Protein AF-A0A7S2NZ82-F1 (afdb_monomer_lite)

Radius of gyration: 16.53 Å; chains: 1; bounding box: 37×35×42 Å

Sequence (147 aa):
ELGQAVSAAKDNIAALEELGDRIAAGYVRQTIASLHLDSGDAAGALAASREAAEVFQQAGDQAAEAAALYTLAKAHLQKHQAMVDSFGGLDMNPGLLPKEDPREAAKAALKARTLFRQAGDVPMELEALNTAAHAALAKQDARDALR

InterPro domains:
  IPR011990 Tetratricopeptide-like helical domain superfamily [G3DSA:1.25.40.10] (1-147)
  IPR011990 Tetratricopeptide-like helical domain superfamily [SSF48452] (6-146)

Structure (mmCIF, N/CA/C/O backbone):
data_AF-A0A7S2NZ82-F1
#
_entry.id   AF-A0A7S2NZ82-F1
#
loop_
_atom_site.group_PDB
_atom_site.id
_atom_site.type_symbol
_atom_site.label_atom_id
_atom_site.label_alt_id
_atom_site.label_comp_id
_atom_site.label_asym_id
_atom_site.label_entity_id
_atom_site.label_seq_id
_atom_site.pdbx_PDB_ins_code
_atom_site.Cartn_x
_atom_site.Cartn_y
_atom_site.Cartn_z
_atom_site.occupancy
_atom_site.B_iso_or_equiv
_atom_site.auth_seq_id
_atom_site.auth_comp_id
_atom_site.auth_asym_id
_atom_site.auth_atom_id
_atom_site.pdbx_PDB_model_num
ATOM 1 N N . GLU A 1 1 ? -6.967 19.989 -9.634 1.00 67.62 1 GLU A N 1
ATOM 2 C CA . GLU A 1 1 ? -7.994 19.219 -8.896 1.00 67.62 1 GLU A CA 1
ATOM 3 C C . GLU A 1 1 ? -7.380 18.286 -7.842 1.00 67.62 1 GLU A C 1
ATOM 5 O O . GLU A 1 1 ? -7.771 18.394 -6.688 1.00 67.62 1 GLU A O 1
ATOM 10 N N . LEU A 1 2 ? -6.325 17.508 -8.141 1.00 80.94 2 LEU A N 1
ATOM 11 C CA . LEU A 1 2 ? -5.602 16.684 -7.143 1.00 80.94 2 LEU A CA 1
ATOM 12 C C . LEU A 1 2 ? -5.077 17.469 -5.922 1.00 80.94 2 LEU A C 1
ATOM 14 O O . LEU A 1 2 ? -5.284 17.066 -4.783 1.00 80.94 2 LEU A O 1
ATOM 18 N N . GLY A 1 3 ? -4.437 18.622 -6.143 1.00 83.06 3 GLY A N 1
ATOM 19 C CA . GLY A 1 3 ? -3.884 19.434 -5.050 1.00 83.06 3 GLY A CA 1
ATOM 20 C C . GLY A 1 3 ? -4.941 19.965 -4.074 1.00 83.06 3 GLY A C 1
ATOM 21 O O . GLY A 1 3 ? -4.677 20.052 -2.880 1.00 83.06 3 GLY A O 1
ATOM 22 N N . GLN A 1 4 ? -6.153 20.258 -4.557 1.00 84.81 4 GLN A N 1
ATOM 23 C CA . GLN A 1 4 ? -7.266 20.668 -3.694 1.00 84.81 4 GLN A CA 1
ATOM 24 C C . GLN A 1 4 ? -7.792 19.489 -2.869 1.00 84.81 4 GLN A C 1
ATOM 26 O O . GLN A 1 4 ? -8.025 19.652 -1.674 1.00 84.81 4 GLN A O 1
ATOM 31 N N . ALA A 1 5 ? -7.911 18.300 -3.472 1.00 85.31 5 ALA A N 1
ATOM 32 C CA . ALA A 1 5 ? -8.321 17.089 -2.761 1.00 85.31 5 ALA A CA 1
ATOM 33 C C . ALA A 1 5 ? -7.320 16.711 -1.656 1.00 85.31 5 ALA A C 1
ATOM 35 O O . ALA A 1 5 ? -7.720 16.459 -0.522 1.00 85.31 5 ALA A O 1
ATOM 36 N N . VAL A 1 6 ? -6.017 16.748 -1.956 1.00 89.00 6 VAL A N 1
ATOM 37 C CA . VAL A 1 6 ? -4.961 16.486 -0.965 1.00 89.00 6 VAL A CA 1
ATOM 38 C C . VAL A 1 6 ? -4.946 17.554 0.133 1.00 89.00 6 VAL A C 1
ATOM 40 O O . VAL A 1 6 ? -4.766 17.211 1.297 1.00 89.00 6 VAL A O 1
ATOM 43 N N . SER A 1 7 ? -5.167 18.831 -0.200 1.00 89.94 7 SER A N 1
ATOM 44 C CA . SER A 1 7 ? -5.253 19.902 0.804 1.00 89.94 7 SER A CA 1
ATOM 45 C C . SER A 1 7 ? -6.418 19.677 1.768 1.00 89.94 7 SER A C 1
ATOM 47 O O . SER A 1 7 ? -6.202 19.635 2.973 1.00 89.94 7 SER A O 1
ATOM 49 N N . ALA A 1 8 ? -7.626 19.441 1.247 1.00 90.00 8 ALA A N 1
ATOM 50 C CA . ALA A 1 8 ? -8.800 19.171 2.077 1.00 90.00 8 ALA A CA 1
ATOM 51 C C . ALA A 1 8 ? -8.621 17.910 2.942 1.00 90.00 8 ALA A C 1
ATOM 53 O O . ALA A 1 8 ? -9.041 17.873 4.097 1.00 90.00 8 ALA A O 1
ATOM 54 N N . ALA A 1 9 ? -7.964 16.877 2.405 1.00 89.94 9 ALA A N 1
ATOM 55 C CA . ALA A 1 9 ? -7.657 15.661 3.148 1.00 89.94 9 ALA A CA 1
ATOM 56 C C . ALA A 1 9 ? -6.641 15.902 4.284 1.00 89.94 9 ALA A C 1
ATOM 58 O O . ALA A 1 9 ? -6.780 15.313 5.353 1.00 89.94 9 ALA A O 1
ATOM 59 N N . LYS A 1 10 ? -5.658 16.794 4.100 1.00 90.62 10 LYS A N 1
ATOM 60 C CA . LYS A 1 10 ? -4.715 17.186 5.164 1.00 90.62 10 LYS A CA 1
ATOM 61 C C . LYS A 1 10 ? -5.392 17.971 6.285 1.00 90.62 10 LYS A C 1
ATOM 63 O O . LYS A 1 10 ? -5.130 17.682 7.449 1.00 90.62 10 LYS A O 1
ATOM 68 N N . ASP A 1 11 ? -6.288 18.894 5.944 1.00 92.06 11 ASP A N 1
ATOM 69 C CA . ASP A 1 11 ? -7.065 19.638 6.944 1.00 92.06 11 ASP A CA 1
ATOM 70 C C . ASP A 1 11 ? -7.954 18.687 7.766 1.00 92.06 11 ASP A C 1
ATOM 72 O O . ASP A 1 11 ? -8.061 18.814 8.984 1.00 92.06 11 ASP A O 1
ATOM 76 N N . ASN A 1 12 ? -8.531 17.672 7.111 1.00 92.50 12 ASN A N 1
ATOM 77 C CA . ASN A 1 12 ? -9.303 16.622 7.775 1.00 92.50 12 ASN A CA 1
ATOM 78 C C . ASN A 1 12 ? -8.432 15.791 8.736 1.00 92.50 12 ASN A C 1
ATOM 80 O O . ASN A 1 12 ? -8.816 15.585 9.884 1.00 92.50 12 ASN A O 1
ATOM 84 N N . ILE A 1 13 ? -7.229 15.383 8.313 1.00 91.50 13 ILE A N 1
ATOM 85 C CA . ILE A 1 13 ? -6.274 14.683 9.190 1.00 91.50 13 ILE A CA 1
ATOM 86 C C . ILE A 1 13 ? -5.968 15.513 10.440 1.00 91.50 13 ILE A C 1
ATOM 88 O O . ILE A 1 13 ? -6.028 14.969 11.538 1.00 91.50 13 ILE A O 1
ATOM 92 N N . ALA A 1 14 ? -5.689 16.812 10.289 1.00 92.31 14 ALA A N 1
ATOM 93 C CA . ALA A 1 14 ? -5.392 17.684 11.423 1.00 92.31 14 ALA A CA 1
ATOM 94 C C . ALA A 1 14 ? -6.560 17.733 12.424 1.00 92.31 14 ALA A C 1
ATOM 96 O O . ALA A 1 14 ? -6.355 17.532 13.620 1.00 92.31 14 ALA A O 1
ATOM 97 N N . ALA A 1 15 ? -7.793 17.900 11.935 1.00 94.94 15 ALA A N 1
ATOM 98 C CA . ALA A 1 15 ? -8.982 17.889 12.786 1.00 94.94 15 ALA A CA 1
ATOM 99 C C . ALA A 1 15 ? -9.187 16.535 13.495 1.00 94.94 15 ALA A C 1
ATOM 101 O O . ALA A 1 15 ? -9.502 16.495 14.682 1.00 94.94 15 ALA A O 1
ATOM 102 N N . LEU A 1 16 ? -8.985 15.414 12.795 1.00 93.06 16 LEU A N 1
ATOM 103 C CA . LEU A 1 16 ? -9.106 14.075 13.382 1.00 93.06 16 LEU A CA 1
ATOM 104 C C . LEU A 1 16 ? -8.037 13.814 14.449 1.00 93.06 16 LEU A C 1
ATOM 106 O O . LEU A 1 16 ? -8.327 13.201 15.475 1.00 93.06 16 LEU A O 1
ATOM 110 N N . GLU A 1 17 ? -6.817 14.307 14.247 1.00 89.06 17 GLU A N 1
ATOM 111 C CA . GLU A 1 17 ? -5.738 14.201 15.229 1.00 89.06 17 GLU A CA 1
ATOM 112 C C . GLU A 1 17 ? -6.003 15.038 16.483 1.00 89.06 17 GLU A C 1
ATOM 114 O O . GLU A 1 17 ? -5.768 14.547 17.589 1.00 89.06 17 GLU A O 1
ATOM 119 N N . GLU A 1 18 ? -6.556 16.245 16.336 1.00 93.38 18 GLU A N 1
ATOM 120 C CA . GLU A 1 18 ? -7.016 17.069 17.465 1.00 93.38 18 GLU A CA 1
ATOM 121 C C . GLU A 1 18 ? -8.127 16.380 18.270 1.00 93.38 18 GLU A C 1
ATOM 123 O O . GLU A 1 18 ? -8.162 16.473 19.498 1.00 93.38 18 GLU A O 1
ATOM 128 N N . LEU A 1 19 ? -9.003 15.635 17.590 1.00 93.81 19 LEU A N 1
ATOM 129 C CA . LEU A 1 19 ? -10.058 14.828 18.208 1.00 93.81 19 LEU A CA 1
ATOM 130 C C . LEU A 1 19 ? -9.549 13.490 18.776 1.00 93.81 19 LEU A C 1
ATOM 132 O O . LEU A 1 19 ? -10.303 12.781 19.443 1.00 93.81 19 LEU A O 1
ATOM 136 N N . GLY A 1 20 ? -8.285 13.134 18.532 1.00 91.94 20 GLY A N 1
ATOM 137 C CA . GLY A 1 20 ? -7.685 11.869 18.957 1.00 91.94 20 GLY A CA 1
ATOM 138 C C . GLY A 1 20 ? -8.085 10.649 18.116 1.00 91.94 20 GLY A C 1
ATOM 139 O O . GLY A 1 20 ? -7.702 9.529 18.464 1.00 91.94 20 GLY A O 1
ATOM 140 N N . ASP A 1 21 ? -8.798 10.833 17.002 1.00 95.00 21 ASP A N 1
ATOM 141 C CA . ASP A 1 21 ? -9.221 9.752 16.106 1.00 95.00 21 ASP A CA 1
ATOM 142 C C . ASP A 1 21 ? -8.130 9.415 15.081 1.00 95.00 21 ASP A C 1
ATOM 144 O O . ASP A 1 21 ? -8.178 9.734 13.888 1.00 95.00 21 ASP A O 1
ATOM 148 N N . ARG A 1 22 ? -7.093 8.740 15.579 1.00 92.81 22 ARG A N 1
ATOM 149 C CA . ARG A 1 22 ? -5.949 8.333 14.757 1.00 92.81 22 ARG A CA 1
ATOM 150 C C . ARG A 1 22 ? -6.333 7.331 13.674 1.00 92.81 2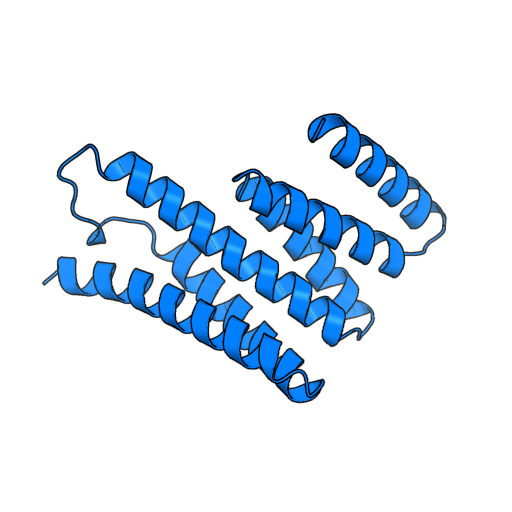2 ARG A C 1
ATOM 152 O O . ARG A 1 22 ? -5.734 7.366 12.605 1.00 92.81 22 ARG A O 1
ATOM 159 N N . ILE A 1 23 ? -7.316 6.463 13.928 1.00 95.19 23 ILE A N 1
ATOM 160 C CA . ILE A 1 23 ? -7.743 5.436 12.968 1.00 95.19 23 ILE A CA 1
ATOM 161 C C . ILE A 1 23 ? -8.397 6.105 11.760 1.00 95.19 23 ILE A C 1
ATOM 163 O O . ILE A 1 23 ? -7.995 5.828 10.629 1.00 95.19 23 ILE A O 1
ATOM 167 N N . ALA A 1 24 ? -9.333 7.034 11.982 1.00 95.50 24 ALA A N 1
ATOM 168 C CA . ALA A 1 24 ? -9.932 7.803 10.896 1.00 95.50 24 ALA A CA 1
ATOM 169 C C . ALA A 1 24 ? -8.867 8.580 10.108 1.00 95.50 24 ALA A C 1
ATOM 171 O O . ALA A 1 24 ? -8.876 8.563 8.875 1.00 95.50 24 ALA A O 1
ATOM 172 N N . ALA A 1 25 ? -7.887 9.180 10.793 1.00 94.31 25 ALA A N 1
ATOM 173 C CA . ALA A 1 25 ? -6.776 9.854 10.126 1.00 94.31 25 ALA A CA 1
ATOM 174 C C . ALA A 1 25 ? -5.939 8.881 9.264 1.00 94.31 25 ALA A C 1
ATOM 176 O O . ALA A 1 25 ? -5.485 9.249 8.181 1.00 94.31 25 ALA A O 1
ATOM 177 N N . GLY A 1 26 ? -5.772 7.626 9.697 1.00 96.75 26 GLY A N 1
ATOM 178 C CA . GLY A 1 26 ? -5.163 6.547 8.910 1.00 96.75 26 GLY A CA 1
ATOM 179 C C . GLY A 1 26 ? -5.924 6.238 7.617 1.00 96.75 26 GLY A C 1
ATOM 180 O O . GLY A 1 26 ? -5.312 6.124 6.556 1.00 96.75 26 GLY A O 1
ATOM 181 N N . TYR A 1 27 ? -7.258 6.183 7.661 1.00 97.25 27 TYR A N 1
ATOM 182 C CA . TYR A 1 27 ? -8.092 5.984 6.465 1.00 97.25 27 TYR A CA 1
ATOM 183 C C . TYR A 1 27 ? -7.988 7.146 5.469 1.00 97.25 27 TYR A C 1
ATOM 185 O O . TYR A 1 27 ? -7.903 6.930 4.253 1.00 97.25 27 TYR A O 1
ATOM 193 N N . VAL A 1 28 ? -7.927 8.383 5.966 1.00 96.62 28 VAL A N 1
ATOM 194 C CA . VAL A 1 28 ? -7.705 9.555 5.107 1.00 96.62 28 VAL A CA 1
ATOM 195 C C . VAL A 1 28 ? -6.314 9.498 4.465 1.00 96.62 28 VAL A C 1
ATOM 197 O O . VAL A 1 28 ? -6.192 9.694 3.256 1.00 96.62 28 VAL A O 1
ATOM 200 N N . ARG A 1 29 ? -5.271 9.136 5.224 1.00 97.19 29 ARG A N 1
ATOM 201 C CA . ARG A 1 29 ? -3.915 8.918 4.685 1.00 97.19 29 ARG A CA 1
ATOM 202 C C . ARG A 1 29 ? -3.877 7.831 3.620 1.00 97.19 29 ARG A C 1
ATOM 204 O O . ARG A 1 29 ? -3.251 8.025 2.583 1.00 97.19 29 ARG A O 1
ATOM 211 N N . GLN A 1 30 ? -4.581 6.724 3.832 1.00 97.56 30 GLN A N 1
ATOM 212 C CA . GLN A 1 30 ? -4.671 5.656 2.842 1.00 97.56 30 GLN A CA 1
ATOM 213 C C . GLN A 1 30 ? -5.311 6.146 1.535 1.00 97.56 30 GLN A C 1
ATOM 215 O O . GLN A 1 30 ? -4.851 5.804 0.448 1.00 97.56 30 GLN A O 1
ATOM 220 N N . THR A 1 31 ? -6.321 7.011 1.631 1.00 96.06 31 THR A N 1
ATOM 221 C CA . THR A 1 31 ? -6.941 7.649 0.460 1.00 96.06 31 THR A CA 1
ATOM 222 C C . THR A 1 31 ? -5.956 8.572 -0.263 1.00 96.06 31 THR A C 1
ATOM 224 O O . THR A 1 31 ? -5.827 8.498 -1.484 1.00 96.06 31 THR A O 1
ATOM 227 N N . ILE A 1 32 ? -5.213 9.402 0.479 1.00 96.25 32 ILE A N 1
ATOM 228 C CA . ILE A 1 32 ? -4.149 10.257 -0.072 1.00 96.25 32 ILE A CA 1
ATOM 229 C C . ILE A 1 32 ? -3.084 9.408 -0.784 1.00 96.25 32 ILE A C 1
ATOM 231 O O . ILE A 1 32 ? -2.643 9.768 -1.874 1.00 96.25 32 ILE A O 1
ATOM 235 N N . ALA A 1 33 ? -2.698 8.270 -0.205 1.00 97.25 33 ALA A N 1
ATOM 236 C CA . ALA A 1 33 ? -1.711 7.375 -0.795 1.00 97.25 33 ALA A CA 1
ATOM 237 C C . ALA A 1 33 ? -2.164 6.824 -2.153 1.00 97.25 33 ALA A C 1
ATOM 239 O O . ALA A 1 33 ? -1.391 6.866 -3.110 1.00 97.25 33 ALA A O 1
ATOM 240 N N . SER A 1 34 ? -3.416 6.367 -2.254 1.00 95.88 34 SER A N 1
ATOM 241 C CA . SER A 1 34 ? -4.000 5.915 -3.522 1.00 95.88 34 SER A CA 1
ATOM 242 C C . SER A 1 34 ? -4.045 7.038 -4.560 1.00 95.88 34 SER A C 1
ATOM 244 O O . SER A 1 34 ? -3.630 6.830 -5.694 1.00 95.88 34 SER A O 1
ATOM 246 N N . LEU A 1 35 ? -4.454 8.250 -4.164 1.00 95.25 35 LEU A N 1
ATOM 247 C CA . LEU A 1 35 ? -4.493 9.410 -5.063 1.00 95.25 35 LEU A CA 1
ATOM 248 C C . LEU A 1 35 ? -3.111 9.761 -5.628 1.00 95.25 35 LEU A C 1
ATOM 250 O O . LEU A 1 35 ? -2.987 10.031 -6.821 1.00 95.25 35 LEU A O 1
ATOM 254 N N . HIS A 1 36 ? -2.073 9.744 -4.788 1.00 95.88 36 HIS A N 1
ATOM 255 C CA . HIS A 1 36 ? -0.699 9.971 -5.238 1.00 95.88 36 HIS A CA 1
ATOM 256 C C . HIS A 1 36 ? -0.196 8.851 -6.155 1.00 95.88 36 HIS A C 1
ATOM 258 O O . HIS A 1 36 ? 0.479 9.125 -7.147 1.00 95.88 36 HIS A O 1
ATOM 264 N N . LEU A 1 37 ? -0.544 7.597 -5.856 1.00 95.62 37 LEU A N 1
ATOM 265 C CA . LEU A 1 37 ? -0.168 6.457 -6.688 1.00 95.62 37 LEU A CA 1
ATOM 266 C C . LEU A 1 37 ? -0.795 6.567 -8.086 1.00 95.62 37 LEU A C 1
ATOM 268 O O . LEU A 1 37 ? -0.102 6.384 -9.089 1.00 95.62 37 LEU A O 1
ATOM 272 N N . ASP A 1 38 ? -2.077 6.925 -8.151 1.00 94.69 38 ASP A N 1
ATOM 273 C CA . ASP A 1 38 ? -2.814 7.114 -9.403 1.00 94.69 38 ASP A CA 1
ATOM 274 C C . ASP A 1 38 ? -2.290 8.315 -10.204 1.00 94.69 38 ASP A C 1
ATOM 276 O O . ASP A 1 38 ? -2.304 8.297 -11.435 1.00 94.69 38 ASP A O 1
ATOM 280 N N . SER A 1 39 ? -1.767 9.345 -9.529 1.00 93.94 39 SER A N 1
ATOM 281 C CA . SER A 1 39 ? -1.152 10.503 -10.183 1.00 93.94 39 SER A CA 1
ATOM 282 C C . SER A 1 39 ? 0.311 10.299 -10.591 1.00 93.94 39 SER A C 1
ATOM 284 O O . SER A 1 39 ? 0.922 11.233 -11.108 1.00 93.94 39 SER A O 1
ATOM 286 N N . GLY A 1 40 ? 0.903 9.129 -10.329 1.00 93.81 40 GLY A N 1
ATOM 287 C CA . GLY A 1 40 ? 2.321 8.870 -10.603 1.00 93.81 40 GLY A CA 1
ATOM 288 C C . GLY A 1 40 ? 3.296 9.466 -9.583 1.00 93.81 40 GLY A C 1
ATOM 289 O O . GLY A 1 40 ? 4.509 9.384 -9.773 1.00 93.81 40 GLY A O 1
ATOM 290 N N . ASP A 1 41 ? 2.795 10.062 -8.499 1.00 95.62 41 ASP A N 1
ATOM 291 C CA . ASP A 1 41 ? 3.618 10.631 -7.433 1.00 95.62 41 ASP A CA 1
ATOM 292 C C . ASP A 1 41 ? 3.973 9.549 -6.410 1.00 95.62 41 ASP A C 1
ATOM 294 O O . ASP A 1 41 ? 3.424 9.460 -5.307 1.00 95.62 41 ASP A O 1
ATOM 298 N N . ALA A 1 42 ? 4.935 8.712 -6.785 1.00 96.06 42 ALA A N 1
ATOM 299 C CA . ALA A 1 42 ? 5.381 7.622 -5.934 1.00 96.06 42 ALA A CA 1
ATOM 300 C C . ALA A 1 42 ? 5.911 8.110 -4.571 1.00 96.06 42 ALA A C 1
ATOM 302 O O . ALA A 1 42 ? 5.764 7.409 -3.573 1.00 96.06 42 ALA A O 1
ATOM 303 N N . ALA A 1 43 ? 6.500 9.309 -4.492 1.00 95.94 43 ALA A N 1
ATOM 304 C CA . ALA A 1 43 ? 7.022 9.848 -3.237 1.00 95.94 43 ALA A CA 1
ATOM 305 C C . ALA A 1 43 ? 5.890 10.191 -2.255 1.00 95.94 43 ALA A C 1
ATOM 307 O O . ALA A 1 43 ? 5.945 9.780 -1.092 1.00 95.94 43 ALA A O 1
ATOM 308 N N . GLY A 1 44 ? 4.845 10.877 -2.731 1.00 95.94 44 GLY A N 1
ATOM 309 C CA . GLY A 1 44 ? 3.645 11.153 -1.939 1.00 95.94 44 GLY A CA 1
ATOM 310 C C . GLY A 1 44 ? 2.927 9.873 -1.500 1.00 95.94 44 GLY A C 1
ATOM 311 O O . GLY A 1 44 ? 2.547 9.741 -0.333 1.00 95.94 44 GLY A O 1
ATOM 312 N N . ALA A 1 45 ? 2.825 8.885 -2.396 1.00 97.88 45 ALA A N 1
ATOM 313 C CA . ALA A 1 45 ? 2.202 7.597 -2.100 1.00 97.88 45 ALA A CA 1
ATOM 314 C C . ALA A 1 45 ? 2.965 6.817 -1.018 1.00 97.88 45 ALA A C 1
ATOM 316 O O . ALA A 1 45 ? 2.349 6.271 -0.099 1.00 97.88 45 ALA A O 1
ATOM 317 N N . LEU A 1 46 ? 4.302 6.794 -1.085 1.00 98.19 46 LEU A N 1
ATOM 318 C CA . LEU A 1 46 ? 5.160 6.135 -0.094 1.00 98.19 46 LEU A CA 1
ATOM 319 C C . LEU A 1 46 ? 5.007 6.742 1.304 1.00 98.19 46 LEU A C 1
ATOM 321 O O . LEU A 1 46 ? 4.921 6.001 2.282 1.00 98.19 46 LEU A O 1
ATOM 325 N N . ALA A 1 47 ? 4.979 8.074 1.405 1.00 97.06 47 ALA A N 1
ATOM 326 C CA . ALA A 1 47 ? 4.834 8.757 2.687 1.00 97.06 47 ALA A CA 1
ATOM 327 C C . ALA A 1 47 ? 3.472 8.447 3.327 1.00 97.06 47 ALA A C 1
ATOM 329 O O . ALA A 1 47 ? 3.407 7.946 4.450 1.00 97.06 47 ALA A O 1
ATOM 330 N N . ALA A 1 48 ? 2.388 8.661 2.578 1.00 97.44 48 ALA A N 1
ATOM 331 C CA . ALA A 1 48 ? 1.034 8.508 3.096 1.00 97.44 48 ALA A CA 1
ATOM 332 C C . ALA A 1 48 ? 0.682 7.046 3.437 1.00 97.44 48 ALA A C 1
ATOM 334 O O . ALA A 1 48 ? 0.098 6.784 4.489 1.00 97.44 48 ALA A O 1
ATOM 335 N N . SER A 1 49 ? 1.079 6.080 2.597 1.00 98.06 49 SER A N 1
ATOM 336 C CA . SER A 1 49 ? 0.812 4.654 2.858 1.00 98.06 49 SER A CA 1
ATOM 337 C C . SER A 1 49 ? 1.616 4.103 4.036 1.00 98.06 49 SER A C 1
ATOM 339 O O . SER A 1 49 ? 1.117 3.245 4.762 1.00 98.06 49 SER A O 1
ATOM 341 N N . ARG A 1 50 ? 2.838 4.603 4.275 1.00 98.25 50 ARG A N 1
ATOM 342 C CA . ARG A 1 50 ? 3.639 4.213 5.444 1.00 98.25 50 ARG A CA 1
ATOM 343 C C . ARG A 1 50 ? 2.978 4.657 6.744 1.00 98.25 50 ARG A C 1
ATOM 345 O O . ARG A 1 50 ? 2.801 3.833 7.635 1.00 98.25 50 ARG A O 1
ATOM 352 N N . GLU A 1 51 ? 2.590 5.927 6.830 1.00 96.94 51 GLU A N 1
ATOM 353 C CA . GLU A 1 51 ? 1.911 6.453 8.018 1.00 96.94 51 GLU A CA 1
ATOM 354 C C . GLU A 1 51 ? 0.580 5.728 8.267 1.00 96.94 51 GLU A C 1
ATOM 356 O O . GLU A 1 51 ? 0.284 5.352 9.400 1.00 96.94 51 GLU A O 1
ATOM 361 N N . ALA A 1 52 ? -0.198 5.464 7.211 1.00 98.00 52 ALA A N 1
ATOM 362 C CA . ALA A 1 52 ? -1.435 4.693 7.319 1.00 98.00 52 ALA A CA 1
ATOM 363 C C . ALA A 1 52 ? -1.181 3.270 7.852 1.00 98.00 52 ALA A C 1
ATOM 365 O O . ALA A 1 52 ? -1.844 2.838 8.794 1.00 98.00 52 ALA A O 1
ATOM 366 N N . ALA A 1 53 ? -0.189 2.558 7.305 1.00 98.12 53 ALA A N 1
ATOM 367 C CA . ALA A 1 53 ? 0.158 1.211 7.754 1.00 98.12 53 ALA A CA 1
ATOM 368 C C . ALA A 1 53 ? 0.578 1.180 9.232 1.00 98.12 53 ALA A C 1
ATOM 370 O O . ALA A 1 53 ? 0.172 0.276 9.958 1.00 98.12 53 ALA A O 1
ATOM 371 N N . GLU A 1 54 ? 1.351 2.167 9.696 1.00 97.81 54 GLU A N 1
ATOM 372 C CA . GLU A 1 54 ? 1.756 2.273 11.103 1.00 97.81 54 GLU A CA 1
ATOM 373 C C . GLU A 1 54 ? 0.557 2.501 12.032 1.00 97.81 54 GLU A C 1
ATOM 375 O O . GLU A 1 54 ? 0.458 1.855 13.078 1.00 97.81 54 GLU A O 1
ATOM 380 N N . VAL A 1 55 ? -0.381 3.367 11.637 1.00 97.62 55 VAL A N 1
ATOM 381 C CA . VAL A 1 55 ? -1.627 3.601 12.382 1.00 97.62 55 VAL A CA 1
ATOM 382 C C . VAL A 1 55 ? -2.456 2.321 12.478 1.00 97.62 55 VAL A C 1
ATOM 384 O O . VAL A 1 55 ? -2.859 1.933 13.575 1.00 97.62 55 VAL A O 1
ATOM 387 N N . PHE A 1 56 ? -2.693 1.641 11.355 1.00 98.19 56 PHE A N 1
ATOM 388 C CA . PHE A 1 56 ? -3.513 0.428 11.334 1.00 98.19 56 PHE A CA 1
ATOM 389 C C . PHE A 1 56 ? -2.861 -0.726 12.090 1.00 98.19 56 PHE A C 1
ATOM 391 O O . PHE A 1 56 ? -3.544 -1.442 12.822 1.00 98.19 56 PHE A O 1
ATOM 398 N N . GLN A 1 57 ? -1.534 -0.843 12.013 1.00 97.38 57 GLN A N 1
ATOM 399 C CA . GLN A 1 57 ? -0.782 -1.805 12.809 1.00 97.38 57 GLN A CA 1
ATOM 400 C C . GLN A 1 57 ? -0.959 -1.549 14.315 1.00 97.38 57 GLN A C 1
ATOM 402 O O . GLN A 1 57 ? -1.176 -2.491 15.076 1.00 97.38 57 GLN A O 1
ATOM 407 N N . GLN A 1 58 ? -0.881 -0.290 14.761 1.00 96.88 58 GLN A N 1
ATOM 408 C CA . GLN A 1 58 ? -1.091 0.074 16.169 1.00 96.88 58 GLN A CA 1
ATOM 409 C C . GLN A 1 58 ? -2.540 -0.151 16.620 1.00 96.88 58 GLN A C 1
ATOM 411 O O . GLN A 1 58 ? -2.774 -0.505 17.774 1.00 96.88 58 GLN A O 1
ATOM 416 N N . ALA A 1 59 ? -3.500 0.035 15.714 1.00 95.56 59 ALA A N 1
ATOM 417 C CA . ALA A 1 59 ? -4.919 -0.199 15.962 1.00 95.56 59 ALA A CA 1
ATOM 418 C C . ALA A 1 59 ? -5.318 -1.687 15.919 1.00 95.56 59 ALA A C 1
ATOM 420 O O . ALA A 1 59 ? -6.406 -2.037 16.370 1.00 95.56 59 ALA A O 1
ATOM 421 N N . GLY A 1 60 ? -4.460 -2.562 15.380 1.00 96.00 60 GLY A N 1
ATOM 422 C CA . GLY A 1 60 ? -4.782 -3.969 15.133 1.00 96.00 60 GLY A CA 1
ATOM 423 C C . GLY A 1 60 ? -5.726 -4.196 13.944 1.00 96.00 60 GLY A C 1
ATOM 424 O O . GLY A 1 60 ? -6.273 -5.290 13.805 1.00 96.00 60 GLY A O 1
ATOM 425 N N . ASP A 1 61 ? -5.918 -3.192 13.082 1.00 96.50 61 ASP A N 1
ATOM 426 C CA . ASP A 1 61 ? -6.741 -3.295 11.874 1.00 96.50 61 ASP A CA 1
ATOM 427 C C . ASP A 1 61 ? -5.940 -3.967 10.751 1.00 96.50 61 ASP A C 1
ATOM 429 O O . ASP A 1 61 ? -5.281 -3.325 9.932 1.00 96.50 61 ASP A O 1
ATOM 433 N N . GLN A 1 62 ? -5.967 -5.299 10.740 1.00 96.00 62 GLN A N 1
ATOM 434 C CA . GLN A 1 62 ? -5.162 -6.101 9.818 1.00 96.00 62 GLN A CA 1
ATOM 435 C C . GLN A 1 62 ? -5.551 -5.903 8.348 1.00 96.00 62 GLN A C 1
ATOM 437 O O . GLN A 1 62 ? -4.687 -5.984 7.474 1.00 96.00 62 GLN A O 1
ATOM 442 N N . ALA A 1 63 ? -6.834 -5.659 8.063 1.00 95.88 63 ALA A N 1
ATOM 443 C CA . ALA A 1 63 ? -7.319 -5.471 6.699 1.00 95.88 63 ALA A CA 1
ATOM 444 C C . ALA A 1 63 ? -6.854 -4.119 6.142 1.00 95.88 63 ALA A C 1
ATOM 446 O O . ALA A 1 63 ? -6.319 -4.054 5.032 1.00 95.88 63 ALA A O 1
ATOM 447 N N . ALA A 1 64 ? -6.979 -3.054 6.937 1.00 97.06 64 ALA A N 1
ATOM 448 C CA . ALA A 1 64 ? -6.502 -1.735 6.547 1.00 97.06 64 ALA A CA 1
ATOM 449 C C . ALA A 1 64 ? -4.964 -1.679 6.478 1.00 97.06 64 ALA A C 1
ATOM 451 O O . ALA A 1 64 ? -4.408 -1.108 5.535 1.00 97.06 64 ALA A O 1
ATOM 452 N N . GLU A 1 65 ? -4.260 -2.347 7.402 1.00 98.31 65 GLU A N 1
ATOM 453 C CA . GLU A 1 65 ? -2.800 -2.496 7.341 1.00 98.31 65 GLU A CA 1
ATOM 454 C C . GLU A 1 65 ? -2.373 -3.200 6.042 1.00 98.31 65 GLU A C 1
ATOM 456 O O . GLU A 1 65 ? -1.444 -2.748 5.368 1.00 98.31 65 GLU A O 1
ATOM 461 N N . ALA A 1 66 ? -3.068 -4.272 5.643 1.00 98.19 66 ALA A N 1
ATOM 462 C CA . ALA A 1 66 ? -2.785 -4.990 4.402 1.00 98.19 66 ALA A CA 1
ATOM 463 C C . ALA A 1 66 ? -2.937 -4.094 3.165 1.00 98.19 66 ALA A C 1
ATOM 465 O O . ALA A 1 66 ? -2.051 -4.074 2.307 1.00 98.19 66 ALA A O 1
ATOM 466 N N . ALA A 1 67 ? -4.020 -3.315 3.092 1.00 98.00 67 ALA A N 1
ATOM 467 C CA . ALA A 1 67 ? -4.273 -2.383 1.994 1.00 98.00 67 ALA A CA 1
ATOM 468 C C . ALA A 1 67 ? -3.203 -1.280 1.903 1.00 98.00 67 ALA A C 1
ATOM 470 O O . ALA A 1 67 ? -2.704 -0.973 0.811 1.00 98.00 67 ALA A O 1
ATOM 471 N N . ALA A 1 68 ? -2.789 -0.731 3.047 1.00 98.44 68 ALA A N 1
ATOM 472 C CA . ALA A 1 68 ? -1.731 0.271 3.105 1.00 98.44 68 ALA A CA 1
ATOM 473 C C . ALA A 1 68 ? -0.372 -0.297 2.679 1.00 98.44 68 ALA A C 1
ATOM 475 O O . ALA A 1 68 ? 0.321 0.296 1.851 1.00 98.44 68 ALA A O 1
ATOM 476 N N . LEU A 1 69 ? -0.017 -1.496 3.147 1.00 98.62 69 LEU A N 1
ATOM 477 C CA . LEU A 1 69 ? 1.210 -2.187 2.738 1.00 98.62 69 LEU A CA 1
ATOM 478 C C . LEU A 1 69 ? 1.212 -2.565 1.251 1.00 98.62 69 LEU A C 1
ATOM 480 O O . LEU A 1 69 ? 2.256 -2.503 0.601 1.00 98.62 69 LEU A O 1
ATOM 484 N N . TYR A 1 70 ? 0.060 -2.935 0.693 1.00 98.44 70 TYR A N 1
ATOM 485 C CA . TYR A 1 70 ? -0.080 -3.188 -0.739 1.00 98.44 70 TYR A CA 1
ATOM 486 C C . TYR A 1 70 ? 0.159 -1.915 -1.562 1.00 98.44 70 TYR A C 1
ATOM 488 O O . TYR A 1 70 ? 0.913 -1.927 -2.536 1.00 98.44 70 TYR A O 1
ATOM 496 N N . THR A 1 71 ? -0.402 -0.790 -1.115 1.00 98.50 71 THR A N 1
ATOM 497 C CA . THR A 1 71 ? -0.189 0.528 -1.737 1.00 98.50 71 THR A CA 1
ATOM 498 C C . THR A 1 71 ? 1.280 0.944 -1.662 1.00 98.50 71 THR A C 1
ATOM 500 O O . THR A 1 71 ? 1.856 1.359 -2.668 1.00 98.50 71 THR A O 1
ATOM 503 N N . LEU A 1 72 ? 1.918 0.740 -0.506 1.00 98.50 72 LEU A N 1
ATOM 504 C CA . LEU A 1 72 ? 3.346 0.979 -0.298 1.00 98.50 72 LEU A CA 1
ATOM 505 C C . LEU A 1 72 ? 4.204 0.154 -1.271 1.00 98.50 72 LEU A C 1
ATOM 507 O O . LEU A 1 72 ? 5.156 0.670 -1.859 1.00 98.50 72 LEU A O 1
ATOM 511 N N . ALA A 1 73 ? 3.850 -1.118 -1.486 1.00 98.06 73 ALA A N 1
ATOM 512 C CA . ALA A 1 73 ? 4.551 -1.980 -2.430 1.00 98.06 73 ALA A CA 1
ATOM 513 C C . ALA A 1 73 ? 4.444 -1.471 -3.875 1.00 98.06 73 ALA A C 1
ATOM 515 O O . ALA A 1 73 ? 5.455 -1.387 -4.577 1.00 98.06 73 ALA A O 1
ATOM 516 N N . LYS A 1 74 ? 3.238 -1.083 -4.308 1.00 98.06 74 LYS A N 1
ATOM 517 C CA . LYS A 1 74 ? 3.019 -0.500 -5.639 1.00 98.06 74 LYS A CA 1
ATOM 518 C C . LYS A 1 74 ? 3.771 0.817 -5.820 1.00 98.06 74 LYS A C 1
ATOM 520 O O . LYS A 1 74 ? 4.347 1.030 -6.882 1.00 98.06 74 LYS A O 1
ATOM 525 N N . ALA A 1 75 ? 3.818 1.667 -4.796 1.00 98.06 75 ALA A N 1
ATOM 526 C CA . ALA A 1 75 ? 4.529 2.942 -4.851 1.00 98.06 75 ALA A CA 1
ATOM 527 C C . ALA A 1 75 ? 6.047 2.749 -5.012 1.00 98.06 75 ALA A C 1
ATOM 529 O O . ALA A 1 75 ? 6.670 3.416 -5.837 1.00 98.06 75 ALA A O 1
ATOM 530 N N . HIS A 1 76 ? 6.645 1.780 -4.310 1.00 97.38 76 HIS A N 1
ATOM 531 C CA . HIS A 1 76 ? 8.048 1.416 -4.531 1.00 97.38 76 HIS A CA 1
ATOM 532 C C . HIS A 1 76 ? 8.303 0.920 -5.965 1.00 97.38 76 HIS A C 1
ATOM 534 O O . HIS A 1 76 ? 9.278 1.336 -6.590 1.00 97.38 76 HIS A O 1
ATOM 540 N N . LEU A 1 77 ? 7.424 0.078 -6.520 1.00 94.81 77 LEU A N 1
ATOM 541 C CA . LEU A 1 77 ? 7.556 -0.373 -7.911 1.00 94.81 77 LEU A CA 1
ATOM 542 C C . LEU A 1 77 ? 7.400 0.766 -8.917 1.00 94.81 77 LEU A C 1
ATOM 544 O O . LEU A 1 77 ? 8.180 0.839 -9.859 1.00 94.81 77 LEU A O 1
ATOM 548 N N . GLN A 1 78 ? 6.451 1.677 -8.706 1.00 95.31 78 GLN A N 1
ATOM 549 C CA . GLN A 1 78 ? 6.269 2.848 -9.563 1.00 95.31 78 GLN A CA 1
ATOM 550 C C . GLN A 1 78 ? 7.495 3.766 -9.524 1.00 95.31 78 GLN A C 1
ATOM 552 O O . GLN A 1 78 ? 7.944 4.229 -10.568 1.00 95.31 78 GLN A O 1
ATOM 557 N N . LYS A 1 79 ? 8.086 3.980 -8.341 1.00 94.19 79 LYS A N 1
ATOM 558 C CA . LYS A 1 79 ? 9.335 4.738 -8.193 1.00 94.19 79 LYS A CA 1
ATOM 559 C C . LYS A 1 79 ? 10.495 4.077 -8.936 1.00 94.19 79 LYS A C 1
ATOM 561 O O . LYS A 1 79 ? 11.257 4.764 -9.612 1.00 94.19 79 LYS A O 1
ATOM 566 N N . HIS A 1 80 ? 10.619 2.753 -8.830 1.00 91.56 80 HIS A N 1
ATOM 567 C CA . HIS A 1 80 ? 11.624 2.002 -9.575 1.00 91.56 80 HIS A CA 1
ATOM 568 C C . HIS A 1 80 ? 11.389 2.097 -11.087 1.00 91.56 80 HIS A C 1
ATOM 570 O O . HIS A 1 80 ? 12.328 2.377 -11.822 1.00 91.56 80 HIS A O 1
ATOM 576 N N . GLN A 1 81 ? 10.147 1.942 -11.547 1.00 89.62 81 GLN A N 1
ATOM 577 C CA . GLN A 1 81 ? 9.805 2.032 -12.964 1.00 89.62 81 GLN A CA 1
ATOM 578 C C . GLN A 1 81 ? 10.086 3.427 -13.530 1.00 89.62 81 GLN A C 1
ATOM 580 O O . GLN A 1 81 ? 10.750 3.538 -14.550 1.00 89.62 81 GLN A O 1
ATOM 585 N N . ALA A 1 82 ? 9.687 4.494 -12.833 1.00 89.50 82 ALA A N 1
ATOM 586 C CA . ALA A 1 82 ? 9.992 5.863 -13.250 1.00 89.50 82 ALA A CA 1
ATOM 587 C C . ALA A 1 82 ? 11.506 6.106 -13.365 1.00 89.50 82 ALA A C 1
ATOM 589 O O . ALA A 1 82 ? 11.968 6.846 -14.236 1.00 89.50 82 ALA A O 1
ATOM 590 N N . MET A 1 83 ? 12.293 5.459 -12.499 1.00 86.62 83 MET A N 1
ATOM 591 C CA . MET A 1 83 ? 13.745 5.470 -12.594 1.00 86.62 83 MET A CA 1
ATOM 592 C C . MET A 1 83 ? 14.228 4.709 -13.837 1.00 86.62 83 MET A C 1
ATOM 594 O O . MET A 1 83 ? 14.985 5.284 -14.614 1.00 86.62 83 MET A O 1
ATOM 598 N N . VAL A 1 84 ? 13.762 3.474 -14.067 1.00 84.12 84 VAL A N 1
ATOM 599 C CA . VAL A 1 84 ? 14.054 2.691 -15.286 1.00 84.12 84 VAL A CA 1
ATOM 600 C C . VAL A 1 84 ? 13.756 3.516 -16.539 1.00 84.12 84 VAL A C 1
ATOM 602 O O . VAL A 1 84 ? 14.620 3.636 -17.401 1.00 84.12 84 VAL A O 1
ATOM 605 N N . ASP A 1 85 ? 12.584 4.146 -16.608 1.00 85.12 85 ASP A N 1
ATOM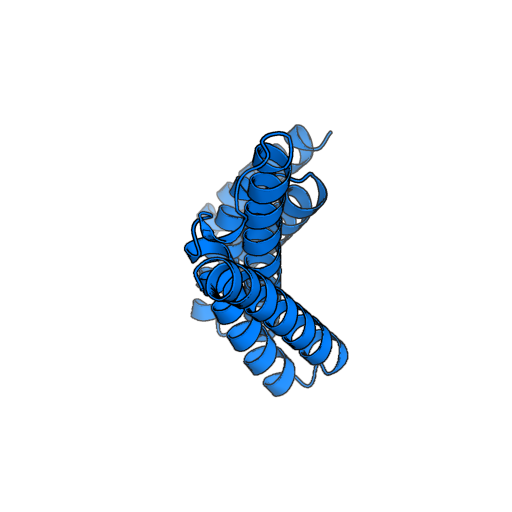 606 C CA . ASP A 1 85 ? 12.143 4.948 -17.751 1.00 85.12 85 ASP A CA 1
ATOM 607 C C . ASP A 1 85 ? 13.028 6.186 -17.959 1.00 85.12 85 ASP A C 1
ATOM 609 O O . ASP A 1 85 ? 13.376 6.525 -19.089 1.00 85.12 85 ASP A O 1
ATOM 613 N N . SER A 1 86 ? 13.457 6.829 -16.866 1.00 83.75 86 SER A N 1
ATOM 614 C CA . SER A 1 86 ? 14.383 7.971 -16.918 1.00 83.75 86 SER A CA 1
ATOM 615 C C . SER A 1 86 ? 15.764 7.574 -17.451 1.00 83.75 86 SER A C 1
ATOM 617 O O . SER A 1 86 ? 16.434 8.383 -18.093 1.00 83.75 86 SER A O 1
ATOM 619 N N . PHE A 1 87 ? 16.193 6.334 -17.198 1.00 74.50 87 PHE A N 1
ATOM 620 C CA . PHE A 1 87 ? 17.463 5.798 -17.687 1.00 74.50 87 PHE A CA 1
ATOM 621 C C . PHE A 1 87 ? 17.353 5.118 -19.053 1.00 74.50 87 PHE A C 1
ATOM 623 O O . PHE A 1 87 ? 18.361 5.061 -19.742 1.00 74.50 87 PHE A O 1
ATOM 630 N N . GLY A 1 88 ? 16.171 4.669 -19.484 1.00 63.91 88 GLY A N 1
ATOM 631 C CA . GLY A 1 88 ? 15.951 3.947 -20.745 1.00 63.91 88 GLY A CA 1
ATOM 632 C C . GLY A 1 88 ? 16.226 4.748 -22.027 1.00 63.91 88 GLY A C 1
ATOM 633 O O . GLY A 1 88 ? 16.233 4.171 -23.109 1.00 63.91 88 GLY A O 1
ATOM 634 N N . GLY A 1 89 ? 16.474 6.060 -21.926 1.00 60.09 89 GLY A N 1
ATOM 635 C CA . GLY A 1 89 ? 16.974 6.894 -23.032 1.00 60.09 89 GLY A CA 1
ATOM 636 C C . GLY A 1 89 ? 18.504 6.931 -23.165 1.00 60.09 89 GLY A C 1
ATOM 637 O O . GLY A 1 89 ? 19.030 7.479 -24.131 1.00 60.09 89 GLY A O 1
ATOM 638 N N . LEU A 1 90 ? 19.221 6.374 -22.193 1.00 60.56 90 LEU A N 1
ATOM 639 C CA . LEU A 1 90 ? 20.660 6.155 -22.213 1.00 60.56 90 LEU A CA 1
ATOM 640 C C . LEU A 1 90 ? 20.818 4.635 -22.339 1.00 60.56 90 LEU A C 1
ATOM 642 O O . LEU A 1 90 ? 20.137 3.929 -21.609 1.00 60.56 90 LEU A O 1
ATOM 646 N N . ASP A 1 91 ? 21.661 4.107 -23.229 1.00 62.03 91 ASP A N 1
ATOM 647 C CA . ASP A 1 91 ? 21.946 2.659 -23.347 1.00 62.03 91 ASP A CA 1
ATOM 648 C C . ASP A 1 91 ? 22.649 2.113 -22.077 1.00 62.03 91 ASP A C 1
ATOM 650 O O . ASP A 1 91 ? 23.792 1.655 -22.090 1.00 62.03 91 ASP A O 1
ATOM 654 N N . MET A 1 92 ? 21.990 2.233 -20.930 1.00 63.72 92 MET A N 1
ATOM 655 C CA . MET A 1 92 ? 22.477 1.930 -19.602 1.00 63.72 92 MET A CA 1
ATOM 656 C C . MET A 1 92 ? 21.949 0.568 -19.198 1.00 63.72 92 MET A C 1
ATOM 658 O O . MET A 1 92 ? 20.770 0.253 -19.336 1.00 63.72 92 MET A O 1
ATOM 662 N N . ASN A 1 93 ? 22.851 -0.237 -18.650 1.00 65.19 93 ASN A N 1
ATOM 663 C CA . ASN A 1 93 ? 22.527 -1.543 -18.117 1.00 65.19 93 ASN A CA 1
ATOM 664 C C . ASN A 1 93 ? 21.531 -1.404 -16.937 1.00 65.19 93 ASN A C 1
ATOM 666 O O . ASN A 1 93 ? 21.912 -0.833 -15.907 1.00 65.19 93 ASN A O 1
ATOM 670 N N . PRO A 1 94 ? 20.305 -1.968 -17.024 1.00 63.16 94 PRO A N 1
ATOM 671 C CA . PRO A 1 94 ? 19.323 -1.952 -15.931 1.00 63.16 94 PRO A CA 1
ATOM 672 C C . PRO A 1 94 ? 19.853 -2.553 -14.615 1.00 63.16 94 PRO A C 1
ATOM 674 O O . PRO A 1 94 ? 19.353 -2.244 -13.535 1.00 63.16 94 PRO A O 1
ATOM 677 N N . GLY A 1 95 ? 20.915 -3.367 -14.675 1.00 66.06 95 GLY A N 1
ATOM 678 C CA . GLY A 1 95 ? 21.627 -3.926 -13.523 1.00 66.06 95 GLY A CA 1
ATOM 679 C C . GLY A 1 95 ? 22.335 -2.931 -12.611 1.00 66.06 95 GLY A C 1
ATOM 680 O O . GLY A 1 95 ? 22.677 -3.294 -11.483 1.00 66.06 95 GLY A O 1
ATOM 681 N N . LEU A 1 96 ? 22.520 -1.687 -13.057 1.00 70.94 96 LEU A N 1
ATOM 682 C CA . LEU A 1 96 ? 23.111 -0.608 -12.261 1.00 70.94 96 LEU A CA 1
ATOM 683 C C . LEU A 1 96 ? 22.079 0.161 -11.422 1.00 70.94 96 LEU A C 1
ATOM 685 O O . LEU A 1 96 ? 22.463 1.014 -10.621 1.00 70.94 96 LEU A O 1
ATOM 689 N N . LEU A 1 97 ? 20.785 -0.133 -11.579 1.00 75.62 97 LEU A N 1
ATOM 690 C CA . LEU A 1 97 ? 19.735 0.554 -10.836 1.00 75.62 97 LEU A CA 1
ATOM 691 C C . LEU A 1 97 ? 19.723 0.147 -9.350 1.00 75.62 97 LEU A C 1
ATOM 693 O O . LEU A 1 97 ? 19.917 -1.032 -9.022 1.00 75.62 97 LEU A O 1
ATOM 697 N N . PRO A 1 98 ? 19.448 1.097 -8.434 1.00 82.12 98 PRO A N 1
ATOM 698 C CA . PRO A 1 98 ? 19.239 0.809 -7.023 1.00 82.12 98 PRO A CA 1
ATOM 699 C C . PRO A 1 98 ? 18.177 -0.274 -6.810 1.00 82.12 98 PRO A C 1
ATOM 701 O O . PRO A 1 98 ? 17.063 -0.214 -7.332 1.00 82.12 98 PRO A O 1
ATOM 704 N N . LYS A 1 99 ? 18.525 -1.269 -5.990 1.00 82.81 99 LYS A N 1
ATOM 705 C CA . LYS A 1 99 ? 17.664 -2.427 -5.689 1.00 82.81 99 LYS A CA 1
ATOM 706 C C . LYS A 1 99 ? 16.824 -2.227 -4.427 1.00 82.81 99 LYS A C 1
ATOM 708 O O . LYS A 1 99 ? 16.132 -3.157 -4.012 1.00 82.81 99 LYS A O 1
ATOM 713 N N . GLU A 1 100 ? 16.915 -1.059 -3.790 1.00 89.88 100 GLU A N 1
ATOM 714 C CA .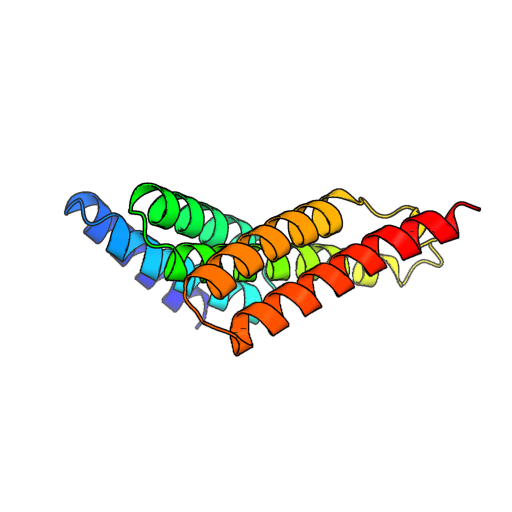 GLU A 1 100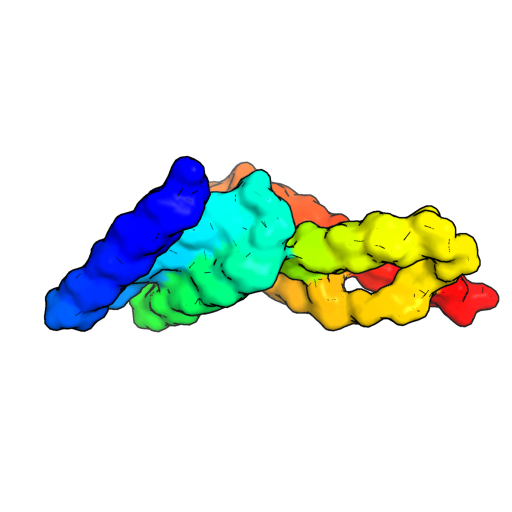 ? 16.187 -0.758 -2.555 1.0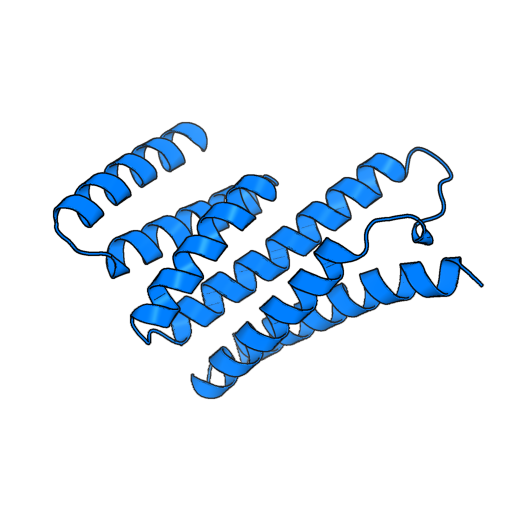0 89.88 100 GLU A CA 1
ATOM 715 C C . GLU A 1 100 ? 14.678 -0.759 -2.780 1.00 89.88 100 GLU A C 1
ATOM 717 O O . GLU A 1 100 ? 13.968 -1.452 -2.056 1.00 89.88 100 GLU A O 1
ATOM 722 N N . ASP A 1 101 ? 14.197 -0.066 -3.814 1.00 92.81 101 ASP A N 1
ATOM 723 C CA . ASP A 1 101 ? 12.762 0.040 -4.082 1.00 92.81 101 ASP A CA 1
ATOM 724 C C . ASP A 1 101 ? 12.127 -1.329 -4.416 1.00 92.81 101 ASP A C 1
ATOM 726 O O . ASP A 1 101 ? 11.195 -1.723 -3.713 1.00 92.81 101 ASP A O 1
ATOM 730 N N . PRO A 1 102 ? 12.654 -2.153 -5.349 1.00 92.50 102 PRO A N 1
ATOM 731 C CA . PRO A 1 102 ? 12.143 -3.515 -5.555 1.00 92.50 102 PRO A CA 1
ATOM 732 C C . PRO A 1 102 ? 12.216 -4.398 -4.300 1.00 92.50 102 PRO A C 1
ATOM 734 O O . PRO A 1 102 ? 11.353 -5.245 -4.063 1.00 92.50 102 PRO A O 1
ATOM 737 N N . ARG A 1 103 ? 13.240 -4.218 -3.455 1.00 93.00 103 ARG A N 1
ATOM 738 C CA . ARG A 1 103 ? 13.381 -4.994 -2.216 1.00 93.00 103 ARG A CA 1
ATOM 739 C C . ARG A 1 103 ? 12.314 -4.622 -1.188 1.00 93.00 103 ARG A C 1
ATOM 741 O O . ARG A 1 103 ? 11.722 -5.527 -0.596 1.00 93.00 103 ARG A O 1
ATOM 748 N N . GLU A 1 104 ? 12.083 -3.333 -0.966 1.00 95.69 104 GLU A N 1
ATOM 749 C CA . GLU A 1 104 ? 11.042 -2.869 -0.046 1.00 95.69 104 GLU A CA 1
ATOM 750 C C . GLU A 1 104 ? 9.642 -3.167 -0.597 1.00 95.69 104 GLU A C 1
ATOM 752 O O . GLU A 1 104 ? 8.781 -3.599 0.170 1.00 95.69 104 GLU A O 1
ATOM 757 N N . ALA A 1 105 ? 9.439 -3.095 -1.919 1.00 96.38 105 ALA A N 1
ATOM 758 C CA . ALA A 1 105 ? 8.204 -3.540 -2.561 1.00 96.38 105 ALA A CA 1
ATOM 759 C C . ALA A 1 105 ? 7.889 -5.009 -2.253 1.00 96.38 105 ALA A C 1
ATOM 761 O O . ALA A 1 105 ? 6.795 -5.326 -1.786 1.00 96.38 105 ALA A O 1
ATOM 762 N N . ALA A 1 106 ? 8.859 -5.909 -2.449 1.00 95.94 106 ALA A N 1
ATOM 763 C CA . ALA A 1 106 ? 8.676 -7.332 -2.167 1.00 95.94 106 ALA A CA 1
ATOM 764 C C . ALA A 1 106 ? 8.347 -7.582 -0.687 1.00 95.94 106 ALA A C 1
ATOM 766 O O . ALA A 1 106 ? 7.466 -8.378 -0.363 1.00 95.94 106 ALA A O 1
ATOM 767 N N . LYS A 1 107 ? 9.033 -6.886 0.226 1.00 96.56 107 LYS A N 1
ATOM 768 C CA . LYS A 1 107 ? 8.800 -7.002 1.670 1.00 96.56 107 LYS A CA 1
ATOM 769 C C . LYS A 1 107 ? 7.392 -6.541 2.056 1.00 96.56 107 LYS A C 1
ATOM 771 O O . LYS A 1 107 ? 6.698 -7.267 2.769 1.00 96.56 107 LYS A O 1
ATOM 776 N N . ALA A 1 108 ? 6.972 -5.368 1.583 1.00 97.56 108 ALA A N 1
ATOM 777 C CA . ALA A 1 108 ? 5.647 -4.820 1.853 1.00 97.56 108 ALA A CA 1
ATOM 778 C C . ALA A 1 108 ? 4.540 -5.712 1.266 1.00 97.56 108 ALA A C 1
ATOM 780 O O . ALA A 1 108 ? 3.606 -6.074 1.980 1.00 97.56 108 ALA A O 1
ATOM 781 N N . ALA A 1 109 ? 4.701 -6.175 0.022 1.00 97.62 109 ALA A N 1
ATOM 782 C CA . ALA A 1 109 ? 3.747 -7.058 -0.647 1.00 97.62 109 ALA A CA 1
ATOM 783 C C . ALA A 1 109 ? 3.594 -8.418 0.056 1.00 97.62 109 ALA A C 1
ATOM 785 O O . ALA A 1 109 ? 2.479 -8.902 0.235 1.00 97.62 109 ALA A O 1
ATOM 786 N N . LEU A 1 110 ? 4.689 -9.032 0.521 1.00 97.88 110 LEU A N 1
ATOM 787 C CA . LEU A 1 110 ? 4.628 -10.297 1.267 1.00 97.88 110 LEU A CA 1
ATOM 788 C C . LEU A 1 110 ? 3.942 -10.144 2.631 1.00 97.88 110 LEU A C 1
ATOM 790 O O . LEU A 1 110 ? 3.214 -11.045 3.064 1.00 97.88 110 LEU A O 1
ATOM 794 N N . LYS A 1 111 ? 4.152 -9.006 3.306 1.00 97.88 111 LYS A N 1
ATOM 795 C CA . LYS A 1 111 ? 3.443 -8.692 4.551 1.00 97.88 111 LYS A CA 1
ATOM 796 C C . LYS A 1 111 ? 1.949 -8.479 4.280 1.00 97.88 111 LYS A C 1
ATOM 798 O O . LYS A 1 111 ? 1.141 -9.136 4.931 1.00 97.88 111 LYS A O 1
ATOM 803 N N . ALA A 1 112 ? 1.594 -7.679 3.270 1.00 97.81 112 ALA A N 1
ATOM 804 C CA . ALA A 1 112 ? 0.210 -7.465 2.840 1.00 97.81 112 ALA A CA 1
ATOM 805 C C . ALA A 1 112 ? -0.496 -8.788 2.509 1.00 97.81 112 ALA A C 1
ATOM 807 O O . ALA A 1 112 ? -1.545 -9.086 3.069 1.00 97.81 112 ALA A O 1
ATOM 808 N N . ARG A 1 113 ? 0.136 -9.645 1.696 1.00 97.44 113 ARG A N 1
ATOM 809 C CA . ARG A 1 113 ? -0.355 -10.993 1.372 1.00 97.44 113 ARG A CA 1
ATOM 810 C C . ARG A 1 113 ? -0.674 -11.804 2.630 1.00 97.44 113 ARG A C 1
ATOM 812 O O . ARG A 1 113 ? -1.704 -12.465 2.703 1.00 97.44 113 ARG A O 1
ATOM 819 N N . THR A 1 114 ? 0.226 -11.788 3.614 1.00 97.88 114 THR A N 1
ATOM 820 C CA . THR A 1 114 ? 0.045 -12.559 4.851 1.00 97.88 114 THR A CA 1
ATOM 821 C C . THR A 1 114 ? -1.192 -12.099 5.615 1.00 97.88 114 THR A C 1
ATOM 823 O O . THR A 1 114 ? -1.925 -12.948 6.121 1.00 97.88 114 THR A O 1
ATOM 826 N N . LEU A 1 115 ? -1.430 -10.788 5.663 1.00 97.56 115 LEU A N 1
ATOM 827 C CA . LEU A 1 115 ? -2.589 -10.191 6.319 1.00 97.56 115 LEU A CA 1
ATOM 828 C C . LEU A 1 115 ? -3.885 -10.438 5.532 1.00 97.56 115 LEU A C 1
ATOM 830 O O . LEU A 1 115 ? -4.864 -10.870 6.130 1.00 97.56 115 LEU A O 1
ATOM 834 N N . PHE A 1 116 ? -3.884 -10.295 4.201 1.00 97.56 116 PHE A N 1
ATOM 835 C CA . PHE A 1 116 ? -5.044 -10.640 3.364 1.00 97.56 116 PHE A CA 1
ATOM 836 C C . PHE A 1 116 ? -5.453 -12.105 3.519 1.00 97.56 116 PHE A C 1
ATOM 838 O O . PHE A 1 116 ? -6.627 -12.407 3.717 1.00 97.56 116 PHE A O 1
ATOM 845 N N . ARG A 1 117 ? -4.475 -13.018 3.553 1.00 96.88 117 ARG A N 1
ATOM 846 C CA . ARG A 1 117 ? -4.718 -14.439 3.825 1.00 96.88 117 ARG A CA 1
ATOM 847 C C . ARG A 1 117 ? -5.356 -14.667 5.197 1.00 96.88 117 ARG A C 1
ATOM 849 O O . ARG A 1 117 ? -6.241 -15.506 5.323 1.00 96.88 117 ARG A O 1
ATOM 856 N N . GLN A 1 118 ? -4.899 -13.954 6.228 1.00 95.69 118 GLN A N 1
ATOM 857 C CA . GLN A 1 118 ? -5.482 -14.040 7.574 1.00 95.69 118 GLN A CA 1
ATOM 858 C C . GLN A 1 118 ? -6.909 -13.482 7.616 1.00 95.69 118 GLN A C 1
ATOM 860 O O . GLN A 1 118 ? -7.750 -14.037 8.317 1.00 95.69 118 GLN A O 1
ATOM 865 N N . ALA A 1 119 ? -7.187 -12.438 6.834 1.00 93.81 119 ALA A N 1
ATOM 866 C CA . ALA A 1 119 ? -8.513 -11.848 6.683 1.00 93.81 119 ALA A CA 1
ATOM 867 C C . ALA A 1 119 ? -9.460 -12.671 5.782 1.00 93.81 119 ALA A C 1
ATOM 869 O O . ALA A 1 119 ? -10.655 -12.389 5.739 1.00 93.81 119 ALA A O 1
ATOM 870 N N . GLY A 1 120 ? -8.954 -13.683 5.067 1.00 94.81 120 GLY A N 1
ATOM 871 C CA . GLY A 1 120 ? -9.729 -14.468 4.101 1.00 94.81 120 GLY A CA 1
ATOM 872 C C . GLY A 1 120 ? -9.982 -13.758 2.763 1.00 94.81 120 GLY A C 1
ATOM 873 O O . GLY A 1 120 ? -10.800 -14.227 1.973 1.00 94.81 120 GLY A O 1
ATOM 874 N N . ASP A 1 121 ? -9.280 -12.655 2.488 1.00 96.12 121 ASP A N 1
ATOM 875 C CA . ASP A 1 121 ? -9.375 -11.903 1.233 1.00 96.12 121 ASP A CA 1
ATOM 876 C C . ASP A 1 121 ? -8.475 -12.537 0.161 1.00 96.12 121 ASP A C 1
ATOM 878 O O . ASP A 1 121 ? -7.332 -12.135 -0.069 1.00 96.12 121 ASP A O 1
ATOM 882 N N . VAL A 1 122 ? -8.986 -13.600 -0.465 1.00 96.00 122 VAL A N 1
ATOM 883 C CA . VAL A 1 122 ? -8.261 -14.358 -1.497 1.00 96.00 122 VAL A CA 1
ATOM 884 C C . VAL A 1 122 ? -7.922 -13.505 -2.731 1.00 96.00 122 VAL A C 1
ATOM 886 O O . VAL A 1 122 ? -6.784 -13.603 -3.197 1.00 96.00 122 VAL A O 1
ATOM 889 N N . PRO A 1 123 ? -8.830 -12.669 -3.281 1.00 97.38 123 PRO A N 1
ATOM 890 C CA . PRO A 1 123 ? -8.489 -11.794 -4.403 1.00 97.38 123 PRO A CA 1
ATOM 891 C C . PRO A 1 123 ? -7.294 -10.886 -4.100 1.00 97.38 123 PRO A C 1
ATOM 893 O O . PRO A 1 123 ? -6.324 -10.875 -4.863 1.00 97.38 123 PRO A O 1
ATOM 896 N N . MET A 1 124 ? -7.306 -10.199 -2.955 1.00 97.00 124 MET A N 1
ATOM 897 C CA . MET A 1 124 ? -6.206 -9.308 -2.588 1.00 97.00 124 MET A CA 1
ATOM 898 C C . MET A 1 124 ? -4.935 -10.066 -2.198 1.00 97.00 124 MET A C 1
ATOM 900 O O . MET A 1 124 ? -3.829 -9.579 -2.447 1.00 97.00 124 MET A O 1
ATOM 904 N N . GLU A 1 125 ? -5.046 -11.284 -1.650 1.00 96.69 125 GLU A N 1
ATOM 905 C CA . GLU A 1 125 ? -3.884 -12.156 -1.446 1.00 96.69 125 GLU A CA 1
ATOM 906 C C . GLU A 1 125 ? -3.152 -12.413 -2.773 1.00 96.69 125 GLU A C 1
ATOM 908 O O . GLU A 1 125 ? -1.922 -12.300 -2.836 1.00 96.69 125 GLU A O 1
ATOM 913 N N . LEU A 1 126 ? -3.895 -12.740 -3.836 1.00 95.94 126 LEU A N 1
ATOM 914 C CA . LEU A 1 126 ? -3.331 -13.007 -5.159 1.00 95.94 126 LEU A CA 1
ATOM 915 C C . LEU A 1 126 ? -2.717 -11.750 -5.783 1.00 95.94 126 LEU A C 1
ATOM 917 O O . LEU A 1 126 ? -1.624 -11.828 -6.347 1.00 95.94 126 LEU A O 1
ATOM 921 N N . GLU A 1 127 ? -3.357 -10.589 -5.636 1.00 96.88 127 GLU A N 1
ATOM 922 C CA . GLU A 1 127 ? -2.791 -9.316 -6.098 1.00 96.88 127 GLU A CA 1
ATOM 923 C C . GLU A 1 127 ? -1.478 -8.962 -5.385 1.00 96.88 127 GLU A C 1
ATOM 925 O O . GLU A 1 127 ? -0.491 -8.564 -6.020 1.00 96.88 127 GLU A O 1
ATOM 930 N N . ALA A 1 128 ? -1.432 -9.152 -4.065 1.00 95.38 128 ALA A N 1
ATOM 931 C CA . ALA A 1 128 ? -0.228 -8.928 -3.277 1.00 95.38 128 ALA A CA 1
ATOM 932 C C . ALA A 1 128 ? 0.886 -9.915 -3.663 1.00 95.38 128 ALA A C 1
ATOM 934 O O . ALA A 1 128 ? 2.052 -9.529 -3.775 1.00 95.38 128 ALA A O 1
ATOM 935 N N . LEU A 1 129 ? 0.542 -11.177 -3.933 1.00 94.44 129 LEU A N 1
ATOM 936 C CA . LEU A 1 129 ? 1.494 -12.171 -4.427 1.00 94.44 129 LEU A CA 1
ATOM 937 C C . LEU A 1 129 ? 2.045 -11.800 -5.811 1.00 94.44 129 LEU A C 1
ATOM 939 O O . LEU A 1 129 ? 3.253 -11.896 -6.027 1.00 94.44 129 LEU A O 1
ATOM 943 N N . ASN A 1 130 ? 1.189 -11.336 -6.723 1.00 95.50 130 ASN A N 1
ATOM 944 C CA . ASN A 1 130 ? 1.599 -10.891 -8.054 1.00 95.50 130 ASN A CA 1
ATOM 945 C C . ASN A 1 130 ? 2.555 -9.689 -7.977 1.00 95.50 130 ASN A C 1
ATOM 947 O O . ASN A 1 130 ? 3.610 -9.669 -8.608 1.00 95.50 130 ASN A O 1
ATOM 951 N N . THR A 1 131 ? 2.242 -8.722 -7.113 1.00 95.19 131 THR A N 1
ATOM 952 C CA . THR A 1 131 ? 3.116 -7.570 -6.839 1.00 95.19 131 THR A CA 1
ATOM 953 C C . THR A 1 131 ? 4.475 -8.005 -6.284 1.00 95.19 131 THR A C 1
ATOM 955 O O . THR A 1 131 ? 5.513 -7.500 -6.716 1.00 95.19 131 THR A O 1
ATOM 958 N N . ALA A 1 132 ? 4.502 -8.983 -5.374 1.00 93.75 132 ALA A N 1
ATOM 959 C CA . ALA A 1 132 ? 5.750 -9.536 -4.852 1.00 93.75 132 ALA A CA 1
ATOM 960 C C 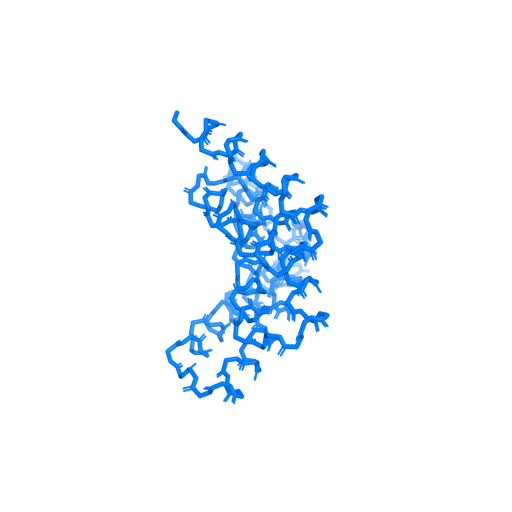. ALA A 1 132 ? 6.581 -10.248 -5.938 1.00 93.75 132 ALA A C 1
ATOM 962 O O . ALA A 1 132 ? 7.809 -10.137 -5.932 1.00 93.75 132 ALA A O 1
ATOM 963 N N . ALA A 1 133 ? 5.933 -10.947 -6.876 1.00 92.75 133 ALA A N 1
ATOM 964 C CA . ALA A 1 133 ? 6.601 -11.578 -8.013 1.00 92.75 133 ALA A CA 1
ATOM 965 C C . ALA A 1 133 ? 7.237 -10.538 -8.949 1.00 92.75 133 ALA A C 1
ATOM 967 O O . ALA A 1 133 ? 8.422 -10.655 -9.256 1.00 92.75 133 ALA A O 1
ATOM 968 N N . HIS A 1 134 ? 6.513 -9.476 -9.320 1.00 90.50 134 HIS A N 1
ATOM 969 C CA . HIS A 1 134 ? 7.078 -8.376 -10.113 1.00 90.50 134 HIS A CA 1
ATOM 970 C C . HIS A 1 134 ? 8.272 -7.711 -9.419 1.00 90.50 134 HIS A C 1
ATOM 972 O O . HIS A 1 134 ? 9.306 -7.475 -10.040 1.00 90.50 134 HIS A O 1
ATOM 978 N N . ALA A 1 135 ? 8.174 -7.479 -8.109 1.00 91.31 135 ALA A N 1
ATOM 979 C CA . ALA A 1 135 ? 9.274 -6.931 -7.322 1.00 91.31 135 ALA A CA 1
ATOM 980 C C . ALA A 1 135 ? 10.509 -7.849 -7.292 1.00 91.31 135 ALA A C 1
ATOM 982 O O . ALA A 1 135 ? 11.649 -7.378 -7.314 1.00 91.31 135 ALA A O 1
ATOM 983 N N . ALA A 1 136 ? 10.301 -9.167 -7.264 1.00 86.88 136 ALA A N 1
ATOM 984 C CA . ALA A 1 136 ? 11.385 -10.139 -7.330 1.00 86.88 136 ALA A CA 1
ATOM 985 C C . ALA A 1 136 ? 12.049 -10.185 -8.715 1.00 86.88 136 ALA A C 1
ATOM 987 O O . ALA A 1 136 ? 13.275 -10.287 -8.771 1.00 86.88 136 ALA A O 1
ATOM 988 N N . LEU A 1 137 ? 11.272 -10.068 -9.797 1.00 85.38 137 LEU A N 1
ATOM 989 C CA . LEU A 1 137 ? 11.787 -9.998 -11.168 1.00 85.38 137 LEU A CA 1
ATOM 990 C C . LEU A 1 137 ? 12.624 -8.736 -11.382 1.00 85.38 137 LEU A C 1
ATOM 992 O O . LEU A 1 137 ? 13.796 -8.854 -11.715 1.00 85.38 137 LEU A O 1
ATOM 996 N N . ALA A 1 138 ? 12.108 -7.560 -11.011 1.00 81.88 138 ALA A N 1
ATOM 997 C CA . ALA A 1 138 ? 12.862 -6.302 -11.081 1.00 81.88 138 ALA A CA 1
ATOM 998 C C . ALA A 1 138 ? 14.201 -6.370 -10.312 1.00 81.88 138 ALA A C 1
ATOM 1000 O O . ALA A 1 138 ? 15.217 -5.797 -10.704 1.00 81.88 138 ALA A O 1
ATOM 1001 N N . LYS A 1 139 ? 14.240 -7.138 -9.216 1.00 78.12 139 LYS A N 1
ATOM 1002 C CA . LYS A 1 139 ? 15.472 -7.409 -8.463 1.00 78.12 139 LYS A CA 1
ATOM 1003 C C . LYS A 1 139 ? 16.415 -8.402 -9.169 1.00 78.12 139 LYS A C 1
ATOM 1005 O O . LYS A 1 139 ? 17.636 -8.278 -9.006 1.00 78.12 139 LYS A O 1
ATOM 1010 N N . GLN A 1 140 ? 15.878 -9.418 -9.849 1.00 72.88 140 GLN A N 1
ATOM 1011 C CA . GLN A 1 140 ? 16.629 -10.476 -10.540 1.00 72.88 140 GLN A CA 1
ATOM 1012 C C . GLN A 1 140 ? 17.174 -10.035 -11.896 1.00 72.88 140 GLN A C 1
ATOM 1014 O O . GLN A 1 140 ? 18.348 -10.291 -12.149 1.00 72.88 140 GLN A O 1
ATOM 1019 N N . ASP A 1 141 ? 16.399 -9.304 -12.695 1.00 60.12 141 ASP A N 1
ATOM 1020 C CA . ASP A 1 141 ? 16.844 -8.731 -13.973 1.00 60.12 141 ASP A CA 1
ATOM 1021 C C . ASP A 1 141 ? 18.103 -7.881 -13.762 1.00 60.12 141 ASP A C 1
ATOM 1023 O O . ASP A 1 141 ? 19.090 -7.972 -14.493 1.00 60.12 141 ASP A O 1
ATOM 1027 N N . ALA A 1 142 ? 18.150 -7.154 -12.642 1.00 55.56 142 ALA A N 1
ATOM 1028 C CA . ALA A 1 142 ? 19.320 -6.381 -12.265 1.00 55.56 142 ALA A CA 1
ATOM 1029 C C . ALA A 1 142 ? 20.517 -7.220 -11.759 1.00 55.56 142 ALA A C 1
ATOM 1031 O O . ALA A 1 142 ? 21.607 -6.693 -11.526 1.00 55.56 142 ALA A O 1
ATOM 1032 N N . ARG A 1 143 ? 20.330 -8.507 -11.447 1.00 54.62 143 ARG A N 1
ATOM 1033 C CA . ARG A 1 143 ? 21.398 -9.443 -11.044 1.00 54.62 143 ARG A CA 1
ATOM 1034 C C . ARG A 1 143 ? 21.991 -10.152 -12.255 1.00 54.62 143 ARG A C 1
ATOM 1036 O O . ARG A 1 143 ? 23.209 -10.305 -12.298 1.00 54.62 143 ARG A O 1
ATOM 1043 N N . ASP A 1 144 ? 21.152 -10.572 -13.192 1.00 56.28 144 ASP A N 1
ATOM 1044 C CA . ASP A 1 144 ? 21.598 -11.287 -14.387 1.00 56.28 144 ASP A CA 1
ATOM 1045 C C . ASP A 1 144 ? 22.341 -10.364 -15.354 1.00 56.28 144 ASP A C 1
ATOM 1047 O O . ASP A 1 144 ? 23.290 -10.800 -15.992 1.00 56.28 144 ASP A O 1
ATOM 1051 N N . ALA A 1 145 ? 22.042 -9.064 -15.345 1.00 52.44 145 ALA A N 1
ATOM 1052 C CA . ALA A 1 145 ? 22.777 -8.092 -16.144 1.00 52.44 145 ALA A CA 1
ATOM 1053 C C . ALA A 1 145 ? 24.208 -7.767 -15.637 1.00 52.44 145 ALA A C 1
ATOM 1055 O O . ALA A 1 145 ? 24.915 -6.984 -16.265 1.00 52.44 145 ALA A O 1
ATOM 1056 N N . LEU A 1 146 ? 24.651 -8.336 -14.506 1.00 47.97 146 LEU A N 1
ATOM 1057 C CA . LEU A 1 146 ? 26.017 -8.196 -13.960 1.00 47.97 146 LEU A CA 1
ATOM 1058 C C . LEU A 1 146 ? 26.904 -9.442 -14.194 1.00 47.97 146 LEU A C 1
ATOM 1060 O O . LEU A 1 146 ? 28.003 -9.508 -13.638 1.00 47.97 146 LEU A O 1
ATOM 1064 N N . ARG A 1 147 ? 26.428 -10.440 -14.948 1.00 47.47 147 ARG A N 1
ATOM 1065 C CA . ARG A 1 147 ? 27.178 -11.645 -15.346 1.00 47.47 147 ARG A CA 1
ATOM 1066 C C . ARG A 1 147 ? 27.516 -11.608 -16.827 1.00 47.47 147 ARG A C 1
ATOM 1068 O O . ARG A 1 147 ? 28.591 -12.150 -17.158 1.00 47.47 147 ARG A O 1
#

pLDDT: mean 89.79, std 12.12, range [47.47, 98.62]

Foldseek 3Di:
DLVVLVVVLVVVLVVCVVVVNLLVSLVSLLVQLVSCLVVLNLVSNLVSLVSSLVSCVVVVVLLSNLSSLQSNLSSLVSVLVVVVVVCVVPPDQLLPGDLVSLVSSLVSLVSSLVSCVVVVVPVSNVVSVVSNVVSVVSNVSSVVSVD

Secondary structure (DSSP, 8-state):
-HHHHHHHHHHHHHHHHHTT-HHHHHHHHHHHHHHHHHTT-HHHHHHHHHHHHHHHHHHT-HHHHHHHHHHHHHHHHHHHHHHHHHHTTS---GGGS-SHHHHHHHHHHHHHHHHHHHHT-HHHHHHHHHHHHHHHHHHHHHHHTT-

Organism: NCBI:txid1333877